Protein AF-A0A2V8G7P7-F1 (afdb_monomer_lite)

Radius of gyration: 32.19 Å; chains: 1; bounding box: 48×72×100 Å

pLDDT: mean 85.23, std 18.06, range [41.88, 98.06]

Structure (mmCIF, N/CA/C/O backbone):
data_AF-A0A2V8G7P7-F1
#
_entry.id   AF-A0A2V8G7P7-F1
#
loop_
_atom_site.group_PDB
_atom_site.id
_atom_site.type_symbol
_atom_site.label_atom_id
_atom_site.label_alt_id
_atom_site.label_comp_id
_atom_site.label_asym_id
_atom_site.label_entity_id
_atom_site.label_seq_id
_atom_site.pdbx_PDB_ins_code
_atom_site.Cartn_x
_atom_site.Cartn_y
_atom_site.Cartn_z
_atom_site.occupancy
_atom_site.B_iso_or_equiv
_atom_site.auth_seq_id
_atom_site.auth_comp_id
_atom_site.auth_asym_id
_atom_site.auth_atom_id
_atom_site.pdbx_PDB_model_num
ATOM 1 N N . MET A 1 1 ? -4.030 21.757 15.151 1.00 56.75 1 MET A N 1
ATOM 2 C CA . MET A 1 1 ? -2.899 20.836 14.908 1.00 56.75 1 MET A CA 1
ATOM 3 C C . MET A 1 1 ? -3.508 19.525 14.453 1.00 56.75 1 MET A C 1
ATOM 5 O O . MET A 1 1 ? -4.288 18.982 15.219 1.00 56.75 1 MET A O 1
ATOM 9 N N . SER A 1 2 ? -3.240 19.082 13.224 1.00 79.75 2 SER A N 1
ATOM 10 C CA . SER A 1 2 ? -3.748 17.793 12.726 1.00 79.75 2 SER A CA 1
ATOM 11 C C . SER A 1 2 ? -3.041 16.656 13.462 1.00 79.75 2 SER A C 1
ATOM 13 O O . SER A 1 2 ? -1.808 16.665 13.574 1.00 79.75 2 SER A O 1
ATOM 15 N N . GLN A 1 3 ? -3.812 15.722 14.017 1.00 93.50 3 GLN A N 1
ATOM 16 C CA . GLN A 1 3 ? -3.259 14.497 14.582 1.00 93.50 3 GLN A CA 1
ATOM 17 C C . GLN A 1 3 ? -2.937 13.499 13.467 1.00 93.50 3 GLN A C 1
ATOM 19 O O . GLN A 1 3 ? -3.580 13.460 12.418 1.00 93.50 3 GLN A O 1
ATOM 24 N N . ARG A 1 4 ? -1.911 12.681 13.697 1.00 94.44 4 ARG A N 1
ATOM 25 C CA . ARG A 1 4 ? -1.381 11.733 12.716 1.00 94.44 4 ARG A CA 1
ATOM 26 C C . ARG A 1 4 ? -0.914 10.462 13.400 1.00 94.44 4 ARG A C 1
ATOM 28 O O . ARG A 1 4 ? -0.445 10.513 14.534 1.00 94.44 4 ARG A O 1
ATOM 35 N N . VAL A 1 5 ? -1.016 9.353 12.680 1.00 94.88 5 VAL A N 1
ATOM 36 C CA . VAL A 1 5 ? -0.647 8.018 13.149 1.00 94.88 5 VAL A CA 1
ATOM 37 C C . VAL A 1 5 ? 0.171 7.283 12.090 1.00 94.88 5 VAL A C 1
ATOM 39 O O . VAL A 1 5 ? -0.108 7.375 10.893 1.00 94.88 5 VAL A O 1
ATOM 42 N N . SER A 1 6 ? 1.202 6.560 12.518 1.00 94.25 6 SER A N 1
ATOM 43 C CA . SER A 1 6 ? 1.979 5.642 11.678 1.00 94.25 6 SER A CA 1
ATOM 44 C C . SER A 1 6 ? 1.163 4.451 11.217 1.00 94.25 6 SER A C 1
ATOM 46 O O . SER A 1 6 ? 0.395 3.892 11.994 1.00 94.25 6 SER A O 1
ATOM 48 N N . LEU A 1 7 ? 1.485 3.919 10.036 1.00 92.44 7 LEU A N 1
ATOM 49 C CA . LEU A 1 7 ? 1.021 2.578 9.653 1.00 92.44 7 LEU A CA 1
ATOM 50 C C . LEU A 1 7 ? 1.483 1.504 10.656 1.00 92.44 7 LEU A C 1
ATOM 52 O O . LEU A 1 7 ? 0.742 0.577 10.970 1.00 92.44 7 LEU A O 1
ATOM 56 N N . ASN A 1 8 ? 2.666 1.686 11.251 1.00 90.56 8 ASN A N 1
ATOM 57 C CA . ASN A 1 8 ? 3.155 0.812 12.315 1.00 90.56 8 ASN A CA 1
ATOM 58 C C . ASN A 1 8 ? 2.320 0.919 13.605 1.00 90.56 8 ASN A C 1
ATOM 60 O O . ASN A 1 8 ? 2.007 -0.088 14.223 1.00 90.56 8 ASN A O 1
ATOM 64 N N . GLU A 1 9 ? 1.932 2.126 14.013 1.00 92.06 9 GLU A N 1
ATOM 65 C CA . GLU A 1 9 ? 1.116 2.368 15.209 1.00 92.06 9 GLU A CA 1
ATOM 66 C C . GLU A 1 9 ? -0.311 1.844 15.033 1.00 92.06 9 GLU A C 1
ATOM 68 O O . GLU A 1 9 ? -0.870 1.305 15.983 1.00 92.06 9 GLU A O 1
ATOM 73 N N . LEU A 1 10 ? -0.873 1.939 13.822 1.00 93.12 10 LEU A N 1
ATOM 74 C CA . LEU A 1 10 ? -2.125 1.270 13.457 1.00 93.12 10 LEU A CA 1
ATOM 75 C C . LEU A 1 10 ? -2.014 -0.240 13.691 1.00 93.12 10 LEU A C 1
ATOM 77 O O . LEU A 1 10 ? -2.817 -0.812 14.429 1.00 93.12 10 LEU A O 1
ATOM 81 N N . ALA A 1 11 ? -0.964 -0.867 13.152 1.00 90.38 11 ALA A N 1
ATOM 82 C CA . ALA A 1 11 ? -0.724 -2.294 13.328 1.00 90.38 11 ALA A CA 1
ATOM 83 C C . ALA A 1 11 ? -0.519 -2.683 14.808 1.00 90.38 11 ALA A C 1
ATOM 85 O O . ALA A 1 11 ? -1.079 -3.685 15.262 1.00 90.38 11 ALA A O 1
ATOM 86 N N . HIS A 1 12 ? 0.222 -1.886 15.582 1.00 90.69 12 HIS A N 1
ATOM 87 C CA . HIS A 1 12 ? 0.421 -2.114 17.020 1.00 90.69 12 HIS A CA 1
ATOM 88 C C . HIS A 1 12 ? -0.878 -1.972 17.824 1.00 90.69 12 HIS A C 1
ATOM 90 O O . HIS A 1 12 ? -1.078 -2.711 18.782 1.00 90.69 12 HIS A O 1
ATOM 96 N N . ALA A 1 13 ? -1.787 -1.087 17.409 1.00 91.69 13 ALA A N 1
ATOM 97 C CA . ALA A 1 13 ? -3.116 -0.940 18.002 1.00 91.69 13 ALA A CA 1
ATOM 98 C C . ALA A 1 13 ? -4.114 -2.029 17.555 1.00 91.69 13 ALA A C 1
ATOM 100 O O . ALA A 1 13 ? -5.300 -1.939 17.851 1.00 91.69 13 ALA A O 1
ATOM 101 N N . GLY A 1 14 ? -3.667 -3.044 16.806 1.00 90.12 14 GLY A N 1
ATOM 102 C CA . GLY A 1 14 ? -4.534 -4.113 16.303 1.00 90.12 14 GLY A CA 1
ATOM 103 C C . GLY A 1 14 ? -5.357 -3.734 15.068 1.00 90.12 14 GLY A C 1
ATOM 104 O O . GLY A 1 14 ? -6.050 -4.589 14.522 1.00 90.12 14 GLY A O 1
ATOM 105 N N . VAL A 1 15 ? -5.242 -2.501 14.565 1.00 92.81 15 VAL A N 1
ATOM 106 C CA . VAL A 1 15 ? -5.911 -2.064 13.334 1.00 92.81 15 VAL A CA 1
ATOM 107 C C . VAL A 1 15 ? -5.144 -2.633 12.141 1.00 92.81 15 VAL A C 1
ATOM 109 O O . VAL A 1 15 ? -3.989 -2.285 11.894 1.00 92.81 15 VAL A O 1
ATOM 112 N N . ARG A 1 16 ? -5.759 -3.577 11.427 1.00 91.50 16 ARG A N 1
ATOM 113 C CA . ARG A 1 16 ? -5.173 -4.234 10.250 1.00 91.50 16 ARG A CA 1
ATOM 114 C C . ARG A 1 16 ? -5.713 -3.595 8.981 1.00 91.50 16 ARG A C 1
ATOM 116 O O . ARG A 1 16 ? -6.921 -3.424 8.859 1.00 91.50 16 ARG A O 1
ATOM 123 N N . LEU A 1 17 ? -4.819 -3.307 8.037 1.00 94.00 17 LEU A N 1
ATOM 124 C CA . LEU A 1 17 ? -5.210 -2.830 6.717 1.00 94.00 17 LEU A CA 1
ATOM 125 C C . LEU A 1 17 ? -5.812 -3.971 5.900 1.00 94.00 17 LEU A C 1
ATOM 127 O O . LEU A 1 17 ? -5.242 -5.063 5.806 1.00 94.00 17 LEU A O 1
ATOM 131 N N . ARG A 1 18 ? -6.943 -3.701 5.258 1.00 95.12 18 ARG A N 1
ATOM 132 C CA . ARG A 1 18 ? -7.477 -4.561 4.204 1.00 95.12 18 ARG A CA 1
ATOM 133 C C . ARG A 1 18 ? -6.663 -4.365 2.920 1.00 95.12 18 ARG A C 1
ATOM 135 O O . ARG A 1 18 ? -6.179 -3.261 2.660 1.00 95.12 18 ARG A O 1
ATOM 142 N N . PRO A 1 19 ? -6.582 -5.380 2.042 1.00 96.56 19 PRO A N 1
ATOM 143 C CA . PRO A 1 19 ? -5.886 -5.268 0.757 1.00 96.56 19 PRO A CA 1
ATOM 144 C C . PRO A 1 19 ? -6.294 -4.051 -0.088 1.00 96.56 19 PRO A C 1
ATOM 146 O O . PRO A 1 19 ? -5.447 -3.418 -0.714 1.00 96.56 19 PRO A O 1
ATOM 149 N N . ALA A 1 20 ? -7.584 -3.700 -0.080 1.00 96.94 20 ALA A N 1
ATOM 150 C CA . ALA A 1 20 ? -8.095 -2.553 -0.826 1.00 96.94 20 ALA A CA 1
ATOM 151 C C . ALA A 1 20 ? -7.637 -1.202 -0.254 1.00 96.94 20 ALA A C 1
ATOM 153 O O . ALA A 1 20 ? -7.405 -0.251 -1.001 1.00 96.94 20 ALA A O 1
ATOM 154 N N . GLU A 1 21 ? -7.469 -1.126 1.064 1.00 97.31 21 GLU A N 1
ATOM 155 C CA . GLU A 1 21 ? -6.983 0.062 1.768 1.00 97.31 21 GLU A CA 1
ATOM 156 C C . GLU A 1 21 ? -5.487 0.246 1.495 1.00 97.31 21 GLU A C 1
ATOM 158 O O . GLU A 1 21 ? -5.056 1.330 1.108 1.00 97.31 21 GLU A O 1
ATOM 163 N N . ALA A 1 22 ? -4.706 -0.838 1.590 1.00 97.12 22 ALA A N 1
ATOM 164 C CA . ALA A 1 22 ? -3.288 -0.847 1.236 1.00 97.12 22 ALA A CA 1
ATOM 165 C C . ALA A 1 22 ? -3.060 -0.411 -0.224 1.00 97.12 22 ALA A C 1
ATOM 167 O O . ALA A 1 22 ? -2.234 0.463 -0.493 1.00 97.12 22 ALA A O 1
ATOM 168 N N . ALA A 1 23 ? -3.842 -0.951 -1.165 1.00 97.94 23 ALA A N 1
ATOM 169 C CA . ALA A 1 23 ? -3.779 -0.571 -2.576 1.00 97.94 23 ALA A CA 1
ATOM 170 C C . ALA A 1 23 ? -4.093 0.919 -2.804 1.00 97.94 23 ALA A C 1
ATOM 172 O O . ALA A 1 23 ? -3.416 1.574 -3.601 1.00 97.94 23 ALA A O 1
ATOM 173 N N . ALA A 1 24 ? -5.077 1.477 -2.091 1.00 98.06 24 ALA A N 1
ATOM 174 C CA . ALA A 1 24 ? -5.419 2.894 -2.191 1.00 98.06 24 ALA A CA 1
ATOM 175 C C . ALA A 1 24 ? -4.328 3.803 -1.605 1.00 98.06 24 ALA A C 1
ATOM 177 O O . ALA A 1 24 ? -3.947 4.786 -2.240 1.00 98.06 24 ALA A O 1
ATOM 178 N N . ILE A 1 25 ? -3.765 3.444 -0.445 1.00 97.75 25 ILE A N 1
ATOM 179 C CA . ILE A 1 25 ? -2.644 4.165 0.180 1.00 97.75 25 ILE A CA 1
ATOM 180 C C . ILE A 1 25 ? -1.449 4.225 -0.780 1.00 97.75 25 ILE A C 1
ATOM 182 O O . ILE A 1 25 ? -0.907 5.302 -1.025 1.00 97.75 25 ILE A O 1
ATOM 186 N N . VAL A 1 26 ? -1.059 3.094 -1.375 1.00 97.62 26 VAL A N 1
ATOM 187 C CA . VAL A 1 26 ? 0.066 3.048 -2.324 1.00 97.62 26 VAL A CA 1
ATOM 188 C C . VAL A 1 26 ? -0.237 3.831 -3.598 1.00 97.62 26 VAL A C 1
ATOM 190 O O . VAL A 1 26 ? 0.636 4.544 -4.090 1.00 97.62 26 VAL A O 1
ATOM 193 N N . SER A 1 27 ? -1.466 3.756 -4.112 1.00 97.25 27 SER A N 1
ATOM 194 C CA . SER A 1 27 ? -1.876 4.520 -5.298 1.00 97.25 27 SER A CA 1
ATOM 195 C C . SER A 1 27 ? -1.804 6.031 -5.055 1.00 97.25 27 SER A C 1
ATOM 197 O O . SER A 1 27 ? -1.322 6.771 -5.913 1.00 97.25 27 SER A O 1
ATOM 199 N N . GLU A 1 28 ? -2.187 6.497 -3.865 1.00 97.38 28 GLU A N 1
ATOM 200 C CA . GLU A 1 28 ? -2.016 7.898 -3.474 1.00 97.38 28 GLU A CA 1
ATOM 201 C C . GLU A 1 28 ? -0.538 8.277 -3.363 1.00 97.38 28 GLU A C 1
ATOM 203 O O . GLU A 1 28 ? -0.138 9.304 -3.902 1.00 97.38 28 GLU A O 1
ATOM 208 N N . ILE A 1 29 ? 0.306 7.441 -2.756 1.00 97.25 29 ILE A N 1
ATOM 209 C CA . ILE A 1 29 ? 1.757 7.681 -2.703 1.00 97.25 29 ILE A CA 1
ATOM 210 C C . ILE A 1 29 ? 2.370 7.755 -4.113 1.00 97.25 29 ILE A C 1
ATOM 212 O O . ILE A 1 29 ? 3.176 8.651 -4.387 1.00 97.25 29 ILE A O 1
ATOM 216 N N . CYS A 1 30 ? 1.961 6.878 -5.037 1.00 95.88 30 CYS A N 1
ATOM 217 C CA . CYS A 1 30 ? 2.354 6.972 -6.443 1.00 95.88 30 CYS A CA 1
ATOM 218 C C . CYS A 1 30 ? 1.969 8.330 -7.038 1.00 95.88 30 CYS A C 1
ATOM 220 O O . CYS A 1 30 ? 2.793 8.974 -7.690 1.00 95.88 30 CYS A O 1
ATOM 222 N N . ARG A 1 31 ? 0.720 8.762 -6.818 1.00 95.62 31 ARG A N 1
ATOM 223 C CA . ARG A 1 31 ? 0.190 10.030 -7.327 1.00 95.62 31 ARG A CA 1
ATOM 224 C C . ARG A 1 31 ? 0.985 11.214 -6.781 1.00 95.62 31 ARG A C 1
ATOM 226 O O . ARG A 1 31 ? 1.427 12.054 -7.556 1.00 95.62 31 ARG A O 1
ATOM 233 N N . GLN A 1 32 ? 1.251 11.233 -5.475 1.00 95.88 32 GLN A N 1
ATOM 234 C CA . GLN A 1 32 ? 2.086 12.242 -4.815 1.00 95.88 32 GLN A CA 1
ATOM 235 C C . GLN A 1 32 ? 3.470 12.361 -5.448 1.00 95.88 32 GLN A C 1
ATOM 237 O O . GLN A 1 32 ? 3.962 13.467 -5.675 1.00 95.88 32 GLN A O 1
ATOM 242 N N . ARG A 1 33 ? 4.098 11.222 -5.750 1.00 95.12 33 ARG A N 1
ATOM 243 C CA . ARG A 1 33 ? 5.392 11.184 -6.430 1.00 95.12 33 ARG A CA 1
ATOM 244 C C . ARG A 1 33 ? 5.286 11.701 -7.864 1.00 95.12 33 ARG A C 1
ATOM 246 O O . ARG A 1 33 ? 6.136 12.482 -8.279 1.00 95.12 33 ARG A O 1
ATOM 253 N N . SER A 1 34 ? 4.274 11.288 -8.626 1.00 93.12 34 SER A N 1
ATOM 254 C CA . SER A 1 34 ? 4.076 11.750 -10.011 1.00 93.12 34 SER A CA 1
ATOM 255 C C . SER A 1 34 ? 3.793 13.253 -10.101 1.00 93.12 34 SER A C 1
ATOM 257 O O . SER A 1 34 ? 4.230 13.898 -11.046 1.00 93.12 34 SER A O 1
ATOM 259 N N . GLU A 1 35 ? 3.139 13.825 -9.091 1.00 94.50 35 GLU A N 1
ATOM 260 C CA . GLU A 1 35 ? 2.899 15.270 -8.955 1.00 94.50 35 GLU A CA 1
ATOM 261 C C . GLU A 1 35 ? 4.112 16.050 -8.419 1.00 94.50 35 GLU A C 1
ATOM 263 O O . GLU A 1 35 ? 4.032 17.259 -8.218 1.00 94.50 35 GLU A O 1
ATOM 268 N N . GLY A 1 36 ? 5.230 15.377 -8.132 1.00 93.06 36 GLY A N 1
ATOM 269 C CA . GLY A 1 36 ? 6.440 16.007 -7.600 1.00 93.06 36 GLY A CA 1
ATOM 270 C C . GLY A 1 36 ? 6.359 16.413 -6.124 1.00 93.06 36 GLY A C 1
ATOM 271 O O . GLY A 1 36 ? 7.290 17.036 -5.615 1.00 93.06 36 GLY A O 1
ATOM 272 N N . ARG A 1 37 ? 5.290 16.039 -5.405 1.00 94.31 37 ARG A N 1
ATOM 273 C CA . ARG A 1 37 ? 5.160 16.272 -3.953 1.00 94.31 37 ARG A CA 1
ATOM 274 C C . ARG A 1 37 ? 6.084 15.365 -3.141 1.00 94.31 37 ARG A C 1
ATOM 276 O O . ARG A 1 37 ? 6.527 15.751 -2.063 1.00 94.31 37 ARG A O 1
ATOM 283 N N . LEU A 1 38 ? 6.404 14.183 -3.671 1.00 94.44 38 LEU A N 1
ATOM 284 C CA . LEU A 1 38 ? 7.405 13.271 -3.117 1.00 94.44 38 LEU A CA 1
ATOM 285 C C . LEU A 1 38 ? 8.553 13.071 -4.104 1.00 94.44 38 LEU A C 1
ATOM 287 O O . LEU A 1 38 ? 8.338 12.859 -5.295 1.00 94.44 38 LEU A O 1
ATOM 291 N N . ARG A 1 39 ? 9.786 13.075 -3.588 1.00 91.75 39 ARG A N 1
ATOM 292 C CA . ARG A 1 39 ? 10.997 12.829 -4.391 1.00 91.75 39 ARG A CA 1
ATOM 293 C C . ARG A 1 39 ? 11.184 11.357 -4.773 1.00 91.75 39 ARG A C 1
ATOM 295 O O . ARG A 1 39 ? 11.868 11.061 -5.745 1.00 91.75 39 ARG A O 1
ATOM 302 N N . GLY A 1 40 ? 10.584 10.442 -4.016 1.00 94.19 40 GLY A N 1
ATOM 303 C CA . GLY A 1 40 ? 10.705 8.996 -4.184 1.00 94.19 40 GLY A CA 1
ATOM 304 C C . GLY A 1 40 ? 9.514 8.265 -3.576 1.00 94.19 40 GLY A C 1
ATOM 305 O O . GLY A 1 40 ? 8.552 8.897 -3.136 1.00 94.19 40 GLY A O 1
ATOM 306 N N . ILE A 1 41 ? 9.583 6.936 -3.548 1.00 95.94 41 ILE A N 1
ATOM 307 C CA . ILE A 1 41 ? 8.572 6.114 -2.883 1.00 95.94 41 ILE A CA 1
ATOM 308 C C . ILE A 1 41 ? 9.036 5.830 -1.441 1.00 95.94 41 ILE A C 1
ATOM 310 O O . ILE A 1 41 ? 10.106 5.243 -1.265 1.00 95.94 41 ILE A O 1
ATOM 314 N N . PRO A 1 42 ? 8.281 6.260 -0.413 1.00 95.56 42 PRO A N 1
ATOM 315 C CA . PRO A 1 42 ? 8.603 6.011 0.990 1.00 95.56 42 PRO A CA 1
ATOM 316 C C . PRO A 1 42 ? 8.496 4.529 1.368 1.00 95.56 42 PRO A C 1
ATOM 318 O O . PRO A 1 42 ? 7.793 3.759 0.719 1.00 95.56 42 PRO A O 1
ATOM 321 N N . SER A 1 43 ? 9.141 4.150 2.473 1.00 92.94 43 SER A N 1
ATOM 322 C CA . SER A 1 43 ? 8.849 2.897 3.179 1.00 92.94 43 SER A CA 1
ATOM 323 C C . SER A 1 43 ? 7.631 3.053 4.095 1.00 92.94 43 SER A C 1
ATOM 325 O O . SER A 1 43 ? 7.287 4.167 4.501 1.00 92.94 43 SER A O 1
ATOM 327 N N . ALA A 1 44 ? 7.003 1.942 4.488 1.00 92.75 44 ALA A N 1
ATOM 328 C CA . ALA A 1 44 ? 5.809 1.959 5.340 1.00 92.75 44 ALA A CA 1
ATOM 329 C C . ALA A 1 44 ? 6.022 2.695 6.682 1.00 92.75 44 ALA A C 1
ATOM 331 O O . ALA A 1 44 ? 5.100 3.317 7.209 1.00 92.75 44 ALA A O 1
ATOM 332 N N . HIS A 1 45 ? 7.248 2.685 7.220 1.00 91.38 45 HIS A N 1
ATOM 333 C CA . HIS A 1 45 ? 7.585 3.293 8.513 1.00 91.38 45 HIS A CA 1
ATOM 334 C C . HIS A 1 45 ? 7.419 4.812 8.565 1.00 91.38 45 HIS A C 1
ATOM 336 O O . HIS A 1 45 ? 7.146 5.351 9.639 1.00 91.38 45 HIS A O 1
ATOM 342 N N . VAL A 1 46 ? 7.582 5.497 7.432 1.00 94.25 46 VAL A N 1
ATOM 343 C CA . VAL A 1 46 ? 7.462 6.961 7.341 1.00 94.25 46 VAL A CA 1
ATOM 344 C C . VAL A 1 46 ? 6.103 7.396 6.798 1.00 94.25 46 VAL A C 1
ATOM 346 O O . VAL A 1 46 ? 5.816 8.587 6.758 1.00 94.25 46 VAL A O 1
ATOM 349 N N . VAL A 1 47 ? 5.234 6.461 6.405 1.00 96.38 47 VAL A N 1
ATOM 350 C CA . VAL A 1 47 ? 3.869 6.794 5.990 1.00 96.38 47 VAL A CA 1
ATOM 351 C C . VAL A 1 47 ? 3.000 7.035 7.227 1.00 96.38 47 VAL A C 1
ATOM 353 O O . VAL A 1 47 ? 3.076 6.316 8.235 1.00 96.38 47 VAL A O 1
ATOM 356 N N . ARG A 1 48 ? 2.187 8.088 7.158 1.00 96.81 48 ARG A N 1
ATOM 357 C CA . ARG A 1 48 ? 1.237 8.499 8.190 1.00 96.81 48 ARG A CA 1
ATOM 358 C C . ARG A 1 48 ? -0.149 8.697 7.593 1.00 96.81 48 ARG A C 1
ATOM 360 O O . ARG A 1 48 ? -0.284 9.148 6.456 1.00 96.81 48 ARG A O 1
ATOM 367 N N . ILE A 1 49 ? -1.158 8.419 8.408 1.00 97.00 49 ILE A N 1
ATOM 368 C CA . ILE A 1 49 ? -2.552 8.783 8.159 1.00 97.00 49 ILE A CA 1
ATOM 369 C C . ILE A 1 49 ? -2.929 9.912 9.115 1.00 97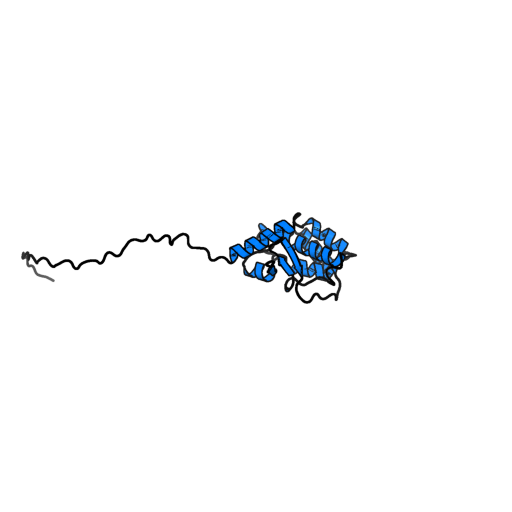.00 49 ILE A C 1
ATOM 371 O O . ILE A 1 49 ? -2.577 9.861 10.295 1.00 97.00 49 ILE A O 1
ATOM 375 N N . THR A 1 50 ? -3.614 10.937 8.616 1.00 96.69 50 THR A N 1
ATOM 376 C CA . THR A 1 50 ? -4.089 12.065 9.427 1.00 96.69 50 THR A CA 1
ATOM 377 C C . THR A 1 50 ? -5.563 11.920 9.789 1.00 96.69 50 THR A C 1
ATOM 379 O O . THR A 1 50 ? -6.338 11.337 9.032 1.00 96.69 50 THR A O 1
ATOM 382 N N . ASP A 1 51 ? -5.969 12.559 10.881 1.00 96.00 51 ASP A N 1
ATOM 383 C CA . ASP A 1 51 ? -7.372 12.746 11.283 1.00 96.00 51 ASP A CA 1
ATOM 384 C C . ASP A 1 51 ? -8.259 13.358 10.181 1.00 96.00 51 ASP A C 1
ATOM 386 O O . ASP A 1 51 ? -9.431 13.023 10.047 1.00 96.00 51 ASP A O 1
ATOM 390 N N . GLU A 1 52 ? -7.691 14.215 9.334 1.00 95.88 52 GLU A N 1
ATOM 391 C CA . GLU A 1 52 ? -8.395 14.830 8.202 1.00 95.88 52 GLU A CA 1
ATOM 392 C C . GLU A 1 52 ? -8.618 13.880 7.002 1.00 95.88 52 GLU A C 1
ATOM 394 O O . GLU A 1 52 ? -9.298 14.248 6.036 1.00 95.88 52 GLU A O 1
ATOM 399 N N . GLY A 1 53 ? -8.084 12.654 7.053 1.00 95.62 53 GLY A N 1
ATOM 400 C CA . GLY A 1 53 ? -8.188 11.664 5.979 1.00 95.62 53 GLY A CA 1
ATOM 401 C C . GLY A 1 53 ? -7.103 11.782 4.909 1.00 95.62 53 GLY A C 1
ATOM 402 O O . GLY A 1 53 ? -7.328 11.418 3.758 1.00 95.62 53 GLY A O 1
ATOM 403 N N . ARG A 1 54 ? -5.928 12.329 5.236 1.00 96.50 54 ARG A N 1
ATOM 404 C CA . ARG A 1 54 ? -4.797 12.386 4.301 1.00 96.50 54 ARG A CA 1
ATOM 405 C C . ARG A 1 54 ? -3.795 11.279 4.580 1.00 96.50 54 ARG A C 1
ATOM 407 O O . ARG A 1 54 ? -3.562 10.912 5.727 1.00 96.50 54 ARG A O 1
ATOM 414 N N . VAL A 1 55 ? -3.139 10.832 3.514 1.00 97.00 55 VAL A N 1
ATOM 415 C CA . VAL A 1 55 ? -1.925 10.016 3.572 1.00 97.00 55 VAL A CA 1
ATOM 416 C C . VAL A 1 55 ? -0.738 10.930 3.301 1.00 97.00 55 VAL A C 1
ATOM 418 O O . VAL A 1 55 ? -0.717 11.634 2.291 1.00 97.00 55 VAL A O 1
ATOM 421 N N . ILE A 1 56 ? 0.242 10.938 4.196 1.00 96.19 56 ILE A N 1
ATOM 422 C CA . ILE A 1 56 ? 1.447 11.767 4.080 1.00 96.19 56 ILE A CA 1
ATOM 423 C C . ILE A 1 56 ? 2.693 10.929 4.368 1.00 96.19 56 ILE A C 1
ATOM 425 O O . ILE A 1 56 ? 2.620 9.915 5.062 1.00 96.19 56 ILE A O 1
ATOM 429 N N . ALA A 1 57 ? 3.840 11.350 3.841 1.00 95.00 57 ALA A N 1
ATOM 430 C CA . ALA A 1 57 ? 5.134 10.763 4.168 1.00 95.00 57 ALA A CA 1
ATOM 431 C C . ALA A 1 57 ? 5.932 11.733 5.045 1.00 95.00 57 ALA A C 1
ATOM 433 O O . ALA A 1 57 ? 6.146 12.886 4.672 1.00 95.00 57 ALA A O 1
ATOM 434 N N . GLU A 1 58 ? 6.378 11.262 6.203 1.00 91.62 58 GLU A N 1
ATOM 435 C CA . GLU A 1 58 ? 7.112 12.044 7.189 1.00 91.62 58 GLU A CA 1
ATOM 436 C C . GLU A 1 58 ? 8.377 11.320 7.623 1.00 91.62 58 GLU A C 1
ATOM 438 O O . GLU A 1 58 ? 8.345 10.339 8.367 1.00 91.62 58 GLU A O 1
ATOM 443 N N . GLY A 1 59 ? 9.505 11.828 7.147 1.00 86.44 59 GLY A N 1
ATOM 444 C CA . GLY A 1 59 ? 10.814 11.237 7.365 1.00 86.44 59 GLY A CA 1
ATOM 445 C C . GLY A 1 59 ? 11.639 11.250 6.082 1.00 86.44 59 GLY A C 1
ATOM 446 O O . GLY A 1 59 ? 11.215 11.816 5.070 1.00 86.44 59 GLY A O 1
ATOM 447 N N . PRO A 1 60 ? 12.836 10.648 6.108 1.00 86.81 60 PRO A N 1
ATOM 448 C CA . PRO A 1 60 ? 13.667 10.547 4.922 1.00 86.81 60 PRO A CA 1
ATOM 449 C C . PRO A 1 60 ? 12.983 9.659 3.876 1.00 86.81 60 PRO A C 1
ATOM 451 O O . PRO A 1 60 ? 12.647 8.505 4.138 1.00 86.81 60 PRO A O 1
ATOM 454 N N . VAL A 1 61 ? 12.796 10.202 2.673 1.00 90.69 61 VAL A N 1
ATOM 455 C CA . VAL A 1 61 ? 12.304 9.458 1.511 1.00 90.69 61 VAL A CA 1
ATOM 456 C C . VAL A 1 61 ? 13.456 9.299 0.533 1.00 90.69 61 VAL A C 1
ATOM 458 O O . VAL A 1 61 ? 13.879 10.266 -0.103 1.00 90.69 61 VAL A O 1
ATOM 461 N N . ASN A 1 62 ? 13.962 8.073 0.417 1.00 83.50 62 ASN A N 1
ATOM 462 C CA . ASN A 1 62 ? 15.023 7.756 -0.530 1.00 83.50 62 ASN A CA 1
ATOM 463 C C . ASN A 1 62 ? 14.464 7.789 -1.955 1.00 83.50 62 ASN A C 1
ATOM 465 O O . ASN A 1 62 ? 13.507 7.084 -2.278 1.00 83.50 62 ASN A O 1
ATOM 469 N N . ALA A 1 63 ? 15.073 8.612 -2.806 1.00 85.69 63 ALA A N 1
ATOM 470 C CA . ALA A 1 63 ? 14.747 8.672 -4.229 1.00 85.69 63 ALA A CA 1
ATOM 471 C C . ALA A 1 63 ? 15.472 7.585 -5.045 1.00 85.69 63 ALA A C 1
ATOM 473 O O . ALA A 1 63 ? 15.164 7.397 -6.219 1.00 85.69 63 ALA A O 1
ATOM 474 N N . ASP A 1 64 ? 16.402 6.859 -4.419 1.00 86.06 64 ASP A N 1
ATOM 475 C CA . ASP A 1 64 ? 17.236 5.871 -5.092 1.00 86.06 64 ASP A CA 1
ATOM 476 C C . ASP A 1 64 ? 16.498 4.556 -5.371 1.00 86.06 64 ASP A C 1
ATOM 478 O O . ASP A 1 64 ? 15.798 3.988 -4.514 1.00 86.06 64 ASP A O 1
ATOM 482 N N . GLY A 1 65 ? 16.757 4.036 -6.571 1.00 86.69 65 GLY A N 1
ATOM 483 C CA . GLY A 1 65 ? 16.304 2.737 -7.053 1.00 86.69 65 GLY A CA 1
ATOM 484 C C . GLY A 1 65 ? 15.066 2.787 -7.961 1.00 86.69 65 GLY A C 1
ATOM 485 O O . GLY A 1 65 ? 14.473 3.846 -8.182 1.00 86.69 65 GLY A O 1
ATOM 486 N N . PRO A 1 66 ? 14.655 1.633 -8.517 1.00 93.56 66 PRO A N 1
ATOM 487 C CA . PRO A 1 66 ? 13.515 1.560 -9.426 1.00 93.56 66 PRO A CA 1
ATOM 488 C C . PRO A 1 66 ? 12.196 1.868 -8.702 1.00 93.56 66 PRO A C 1
ATOM 490 O O . PRO A 1 66 ? 11.783 1.138 -7.800 1.00 93.56 66 PRO A O 1
ATOM 493 N N . ALA A 1 67 ? 11.497 2.926 -9.125 1.00 94.62 67 ALA A N 1
ATOM 494 C CA . ALA A 1 67 ? 10.264 3.383 -8.473 1.00 94.62 67 ALA A CA 1
ATOM 495 C C . ALA A 1 67 ? 9.161 2.308 -8.422 1.00 94.62 67 ALA A C 1
ATOM 497 O O . ALA A 1 67 ? 8.447 2.216 -7.428 1.00 94.62 67 ALA A O 1
ATOM 498 N N . VAL A 1 68 ? 9.046 1.477 -9.465 1.00 97.19 68 VAL A N 1
ATOM 499 C CA . VAL A 1 68 ? 8.083 0.361 -9.520 1.00 97.19 68 VAL A CA 1
ATOM 500 C C . VAL A 1 68 ? 8.368 -0.664 -8.421 1.00 97.19 68 VAL A C 1
ATOM 502 O O . VAL A 1 68 ? 7.467 -0.994 -7.658 1.00 97.19 68 VAL A O 1
ATOM 505 N N . ALA A 1 69 ? 9.618 -1.120 -8.296 1.00 96.69 69 ALA A N 1
ATOM 506 C CA . ALA A 1 69 ? 10.000 -2.096 -7.276 1.00 96.69 69 ALA A CA 1
ATOM 507 C C . ALA A 1 69 ? 9.795 -1.536 -5.861 1.00 96.69 69 ALA A C 1
ATOM 509 O O . ALA A 1 69 ? 9.266 -2.218 -4.991 1.00 96.69 69 ALA A O 1
ATOM 510 N N . ARG A 1 70 ? 10.128 -0.256 -5.638 1.00 96.56 70 ARG A N 1
ATOM 511 C CA . ARG A 1 70 ? 9.878 0.419 -4.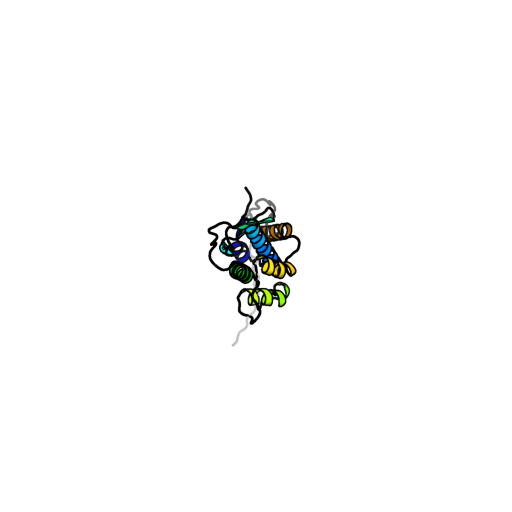354 1.00 96.56 70 ARG A CA 1
ATOM 512 C C . ARG A 1 70 ? 8.391 0.488 -4.002 1.00 96.56 70 ARG A C 1
ATOM 514 O O . ARG A 1 70 ? 8.035 0.233 -2.858 1.00 96.56 70 ARG A O 1
ATOM 521 N N . ALA A 1 71 ? 7.530 0.817 -4.965 1.00 97.25 71 ALA A N 1
ATOM 522 C CA . ALA A 1 71 ? 6.083 0.851 -4.753 1.00 97.25 71 ALA A CA 1
ATOM 523 C C . ALA A 1 71 ? 5.499 -0.546 -4.515 1.00 97.25 71 ALA A C 1
ATOM 525 O O . ALA A 1 71 ? 4.601 -0.697 -3.692 1.00 97.25 71 ALA A O 1
ATOM 526 N N . ALA A 1 72 ? 6.036 -1.566 -5.186 1.00 97.50 72 ALA A N 1
ATOM 527 C CA . ALA A 1 72 ? 5.653 -2.952 -4.963 1.00 97.50 72 ALA A CA 1
ATOM 528 C C . ALA A 1 72 ? 6.066 -3.458 -3.574 1.00 97.50 72 ALA A C 1
ATOM 530 O O . ALA A 1 72 ? 5.237 -4.069 -2.911 1.00 97.50 72 ALA A O 1
ATOM 531 N N . HIS A 1 73 ? 7.276 -3.141 -3.102 1.00 96.62 73 HIS A N 1
ATOM 532 C CA . HIS A 1 73 ? 7.695 -3.452 -1.731 1.00 96.62 73 HIS A CA 1
ATOM 533 C C . HIS A 1 73 ? 6.864 -2.708 -0.689 1.00 96.62 73 HIS A C 1
ATOM 535 O O . HIS A 1 73 ? 6.409 -3.323 0.265 1.00 96.62 73 HIS A O 1
ATOM 541 N N . LEU A 1 74 ? 6.590 -1.413 -0.898 1.00 96.31 74 LEU A N 1
ATOM 542 C CA . LEU A 1 74 ? 5.686 -0.681 -0.013 1.00 96.31 74 LEU A CA 1
ATOM 543 C C . LEU A 1 74 ? 4.319 -1.369 0.052 1.00 96.31 74 LEU A C 1
ATOM 545 O O . LEU A 1 74 ? 3.771 -1.519 1.133 1.00 96.31 74 LEU A O 1
ATOM 549 N N . LEU A 1 75 ? 3.763 -1.790 -1.086 1.00 97.38 75 LEU A N 1
ATOM 550 C CA . LEU A 1 75 ? 2.497 -2.514 -1.097 1.00 97.38 75 LEU A CA 1
ATOM 551 C C . LEU A 1 75 ? 2.606 -3.845 -0.352 1.00 97.38 75 LEU A C 1
ATOM 553 O O . LEU A 1 75 ? 1.758 -4.113 0.488 1.00 97.38 75 LEU A O 1
ATOM 557 N N . GLU A 1 76 ? 3.637 -4.642 -0.626 1.00 96.12 76 GLU A N 1
ATOM 558 C CA . GLU A 1 76 ? 3.902 -5.922 0.039 1.00 96.12 76 GLU A CA 1
ATOM 559 C C . GLU A 1 76 ? 3.988 -5.784 1.566 1.00 96.12 76 GLU A C 1
ATOM 561 O O . GLU A 1 76 ? 3.336 -6.555 2.267 1.00 96.12 76 GLU A O 1
ATOM 566 N N . ASP A 1 77 ? 4.672 -4.753 2.071 1.00 94.56 77 ASP A N 1
ATOM 567 C CA . ASP A 1 77 ? 4.786 -4.447 3.505 1.00 94.56 77 ASP A CA 1
ATOM 568 C C . ASP A 1 77 ? 3.430 -4.132 4.164 1.00 94.56 77 ASP A C 1
ATOM 570 O O . ASP A 1 77 ? 3.254 -4.326 5.368 1.00 94.56 77 ASP A O 1
ATOM 574 N N . LEU A 1 78 ? 2.466 -3.617 3.393 1.00 94.81 78 LEU A N 1
ATOM 575 C CA . LEU A 1 78 ? 1.119 -3.288 3.873 1.00 94.81 78 LEU A CA 1
ATOM 576 C C . LEU A 1 78 ? 0.125 -4.439 3.718 1.00 94.81 78 LEU A C 1
ATOM 578 O O . LEU A 1 78 ? -0.993 -4.355 4.233 1.00 94.81 78 LEU A O 1
ATOM 582 N N . MET A 1 79 ? 0.499 -5.499 3.001 1.00 93.12 79 MET A N 1
ATOM 583 C CA . MET A 1 79 ? -0.380 -6.636 2.781 1.00 93.12 79 MET A CA 1
ATOM 584 C C . MET A 1 79 ? -0.459 -7.519 4.030 1.00 93.12 79 MET A C 1
ATOM 586 O O . MET A 1 79 ? 0.557 -7.822 4.657 1.00 93.12 79 MET A O 1
ATOM 590 N N . PRO A 1 80 ? -1.650 -8.051 4.348 1.00 90.81 80 PRO A N 1
ATOM 591 C CA . PRO A 1 80 ? -1.769 -9.156 5.289 1.00 90.81 80 PRO A CA 1
ATOM 592 C C . PRO A 1 80 ? -0.927 -10.369 4.847 1.00 90.81 80 PRO A C 1
ATOM 594 O O . PRO A 1 80 ? -0.669 -10.546 3.645 1.00 90.81 80 PRO A O 1
ATOM 597 N N . PRO A 1 81 ? -0.523 -11.248 5.781 1.00 87.81 81 PRO A N 1
ATOM 598 C CA . PRO A 1 81 ? 0.214 -12.461 5.440 1.00 87.81 81 PRO A CA 1
ATOM 599 C C . PRO A 1 81 ? -0.619 -13.389 4.535 1.00 87.81 81 PRO A C 1
ATOM 601 O O . PRO A 1 81 ? -1.828 -13.216 4.362 1.00 87.81 81 PRO A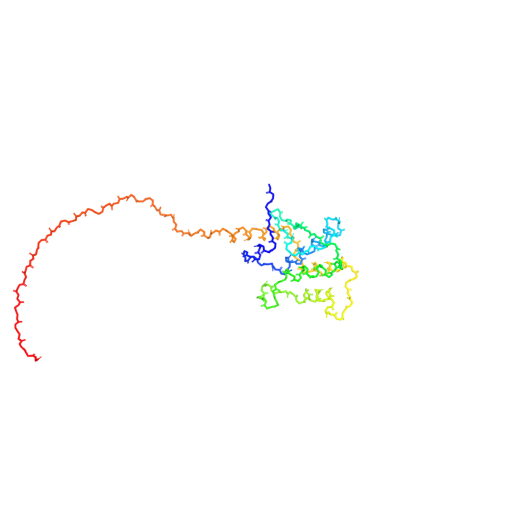 O 1
ATOM 604 N N . ILE A 1 82 ? 0.037 -14.344 3.869 1.00 85.56 82 ILE A N 1
ATOM 605 C CA . ILE A 1 82 ? -0.610 -15.208 2.858 1.00 85.56 82 ILE A CA 1
ATOM 606 C C . ILE A 1 82 ? -1.729 -16.063 3.470 1.00 85.56 82 ILE A C 1
ATOM 608 O O . ILE A 1 82 ? -2.759 -16.285 2.834 1.00 85.56 82 ILE A O 1
ATOM 612 N N . ASP A 1 83 ? -1.542 -16.494 4.709 1.00 87.12 83 ASP A N 1
ATOM 613 C CA . ASP A 1 83 ? -2.451 -17.315 5.505 1.00 87.12 83 ASP A CA 1
ATOM 614 C C . ASP A 1 83 ? -3.501 -16.498 6.280 1.00 87.12 83 ASP A C 1
ATOM 616 O O . ASP A 1 83 ? -4.206 -17.042 7.129 1.00 87.12 83 ASP A O 1
ATOM 620 N N . ALA A 1 84 ? -3.655 -15.204 5.969 1.00 89.25 84 ALA A N 1
ATOM 621 C CA . ALA A 1 84 ? -4.651 -14.355 6.607 1.00 89.25 84 ALA A CA 1
ATOM 622 C C . ALA A 1 84 ? -6.090 -14.921 6.480 1.00 89.25 84 ALA A C 1
ATOM 624 O O . ALA A 1 84 ? -6.424 -15.587 5.479 1.00 89.25 84 ALA A O 1
ATOM 625 N N . PRO A 1 85 ? -6.966 -14.617 7.464 1.00 90.31 85 PRO A N 1
ATOM 626 C CA . PRO A 1 85 ? -8.384 -14.959 7.414 1.00 90.31 85 PRO A CA 1
ATOM 627 C C . PRO A 1 85 ? -9.054 -14.479 6.119 1.00 90.31 85 PRO A C 1
ATOM 629 O O . PRO A 1 85 ? -8.590 -13.496 5.528 1.00 90.31 85 PRO A O 1
ATOM 632 N N . PRO A 1 86 ? -10.134 -15.137 5.658 1.00 87.44 86 PRO A N 1
ATOM 633 C CA . PRO A 1 86 ? -10.794 -14.811 4.392 1.00 87.44 86 PRO A CA 1
ATOM 634 C C . PRO A 1 86 ? -11.124 -13.323 4.210 1.00 87.44 86 PRO A C 1
ATOM 636 O O . PRO A 1 86 ? -11.010 -12.811 3.101 1.00 87.44 86 PRO A O 1
ATOM 639 N N . GLU A 1 87 ? -11.463 -12.617 5.289 1.00 87.25 87 GLU A N 1
ATOM 640 C CA . GLU A 1 87 ? -11.859 -11.204 5.284 1.00 87.25 87 GLU A CA 1
ATOM 641 C C . GLU A 1 87 ? -10.682 -10.251 5.020 1.00 87.25 87 GLU A C 1
ATOM 643 O O . GLU A 1 87 ? -10.874 -9.137 4.532 1.00 87.25 87 GLU A O 1
ATOM 648 N N . LEU A 1 88 ? -9.459 -10.683 5.342 1.00 90.12 88 LEU A N 1
ATOM 649 C CA . LEU A 1 88 ? -8.213 -9.933 5.145 1.00 90.12 88 LEU A CA 1
ATOM 650 C C . LEU A 1 88 ? -7.369 -10.502 4.000 1.00 90.12 88 LEU A C 1
ATOM 652 O O . LEU A 1 88 ? -6.320 -9.954 3.655 1.00 90.12 88 LEU A O 1
ATOM 656 N N . ARG A 1 89 ? -7.801 -11.612 3.399 1.00 92.50 89 ARG A N 1
ATOM 657 C CA . ARG A 1 89 ? -7.036 -12.295 2.366 1.00 92.50 89 ARG A CA 1
ATOM 658 C C . ARG A 1 89 ? -6.918 -11.430 1.117 1.00 92.50 89 ARG A C 1
ATOM 660 O O . ARG A 1 89 ? -7.897 -10.993 0.519 1.00 92.50 89 ARG A O 1
ATOM 667 N N . ALA A 1 90 ? -5.676 -11.251 0.686 1.00 93.81 90 ALA A N 1
ATOM 668 C CA . ALA A 1 90 ? -5.334 -10.604 -0.568 1.00 93.81 90 ALA A CA 1
ATOM 669 C C . ALA A 1 90 ? -5.995 -11.293 -1.776 1.00 93.81 90 ALA A C 1
ATOM 671 O O . ALA A 1 90 ? -5.832 -12.508 -1.928 1.00 93.81 90 ALA A O 1
ATOM 672 N N . PRO A 1 91 ? -6.627 -10.548 -2.700 1.00 94.44 91 PRO A N 1
ATOM 673 C CA . PRO A 1 91 ? -6.994 -11.092 -4.000 1.00 94.44 91 PRO A CA 1
ATOM 674 C C . PRO A 1 91 ? -5.758 -11.647 -4.722 1.00 94.44 91 PRO A C 1
ATOM 676 O O . PRO A 1 91 ? -4.718 -10.985 -4.781 1.00 94.44 91 PRO A O 1
ATOM 679 N N . GLY A 1 92 ? -5.871 -12.835 -5.327 1.00 94.69 92 GLY A N 1
ATOM 680 C CA . GLY A 1 92 ? -4.753 -13.460 -6.049 1.00 94.69 92 GLY A CA 1
ATOM 681 C C . GLY A 1 92 ? -4.198 -12.570 -7.167 1.00 94.69 92 GLY A C 1
ATOM 682 O O . GLY A 1 92 ? -2.988 -12.464 -7.336 1.00 94.69 92 GLY A O 1
ATOM 683 N N . GLY A 1 93 ? -5.073 -11.832 -7.858 1.00 96.19 93 GLY A N 1
ATOM 684 C CA . GLY A 1 93 ? -4.666 -10.851 -8.866 1.00 96.19 93 GLY A CA 1
ATOM 685 C C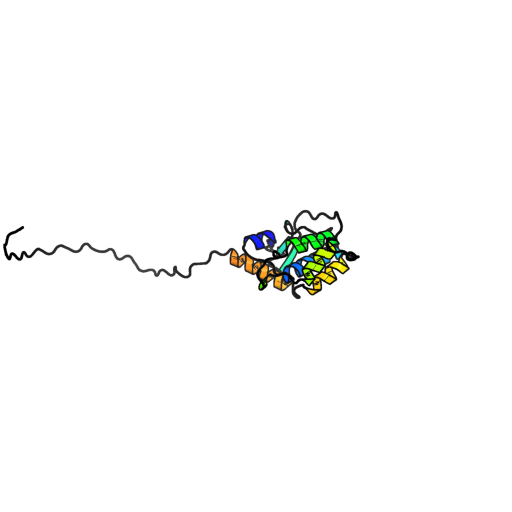 . GLY A 1 93 ? -3.744 -9.756 -8.318 1.00 96.19 93 GLY A C 1
ATOM 686 O O . GLY A 1 93 ? -2.764 -9.412 -8.972 1.00 96.19 93 GLY A O 1
ATOM 687 N N . LEU A 1 94 ? -3.991 -9.259 -7.100 1.00 97.12 94 LEU A N 1
ATOM 688 C CA . LEU A 1 94 ? -3.137 -8.249 -6.466 1.00 97.12 94 LEU A CA 1
ATOM 689 C C . LEU A 1 94 ? -1.756 -8.825 -6.119 1.00 97.12 94 LEU A C 1
ATOM 691 O O . LEU A 1 94 ? -0.739 -8.179 -6.361 1.00 97.12 94 LEU A O 1
ATOM 695 N N . ARG A 1 95 ? -1.703 -10.075 -5.637 1.00 96.19 95 ARG A N 1
ATOM 696 C CA . ARG A 1 95 ? -0.436 -10.794 -5.398 1.00 96.19 95 ARG A CA 1
ATOM 697 C C . ARG A 1 95 ? 0.370 -10.960 -6.687 1.00 96.19 95 ARG A C 1
ATOM 699 O O . ARG A 1 95 ? 1.575 -10.733 -6.678 1.00 96.19 95 ARG A O 1
ATOM 706 N N . LEU A 1 96 ? -0.287 -11.294 -7.800 1.00 97.12 96 LEU A N 1
ATOM 707 C CA . LEU A 1 96 ? 0.365 -11.401 -9.109 1.00 97.12 96 LEU A CA 1
ATOM 708 C C . LEU A 1 96 ? 0.893 -10.050 -9.608 1.00 97.12 96 LEU A C 1
ATOM 710 O O . LEU A 1 96 ? 1.973 -9.995 -10.190 1.00 97.12 96 LEU A O 1
ATOM 714 N N . VAL A 1 97 ? 0.167 -8.954 -9.360 1.00 98.00 97 VAL A N 1
ATOM 715 C CA . VAL A 1 97 ? 0.634 -7.597 -9.686 1.00 98.00 97 VAL A CA 1
ATOM 716 C C . VAL A 1 97 ? 1.932 -7.272 -8.942 1.00 98.00 97 VAL A C 1
ATOM 718 O O . VAL A 1 97 ? 2.874 -6.796 -9.575 1.00 98.00 97 VAL A O 1
ATOM 721 N N . ILE A 1 98 ? 2.002 -7.572 -7.641 1.00 97.38 98 ILE A N 1
ATOM 722 C CA . ILE A 1 98 ? 3.207 -7.377 -6.817 1.00 97.38 98 ILE A CA 1
ATOM 723 C C . ILE A 1 98 ? 4.348 -8.264 -7.327 1.00 97.38 98 ILE A C 1
ATOM 725 O O . ILE A 1 98 ? 5.414 -7.758 -7.662 1.00 97.38 98 ILE A O 1
ATOM 729 N N . ALA A 1 99 ? 4.108 -9.569 -7.478 1.00 97.19 99 ALA A N 1
ATOM 730 C CA . ALA A 1 99 ? 5.123 -10.523 -7.921 1.00 97.19 99 ALA A CA 1
ATOM 731 C C . ALA A 1 99 ? 5.704 -10.167 -9.303 1.00 97.19 99 ALA A C 1
ATOM 733 O O . ALA A 1 99 ? 6.913 -10.258 -9.512 1.00 97.19 99 ALA A O 1
ATOM 734 N N . ARG A 1 100 ? 4.868 -9.683 -10.235 1.00 97.88 100 ARG A N 1
ATOM 735 C CA . ARG A 1 100 ? 5.318 -9.153 -11.532 1.00 97.88 100 ARG A CA 1
ATOM 736 C C . ARG A 1 100 ? 6.205 -7.917 -11.373 1.00 97.88 100 ARG A C 1
ATOM 738 O O . ARG A 1 100 ? 7.218 -7.804 -12.052 1.00 97.88 100 ARG A O 1
ATOM 745 N N . ALA A 1 101 ? 5.819 -6.978 -10.512 1.00 97.50 101 ALA A N 1
ATOM 746 C CA . ALA A 1 101 ? 6.576 -5.746 -10.289 1.00 97.50 101 ALA A CA 1
ATOM 747 C C . ALA A 1 101 ? 7.935 -5.991 -9.611 1.00 97.50 101 ALA A C 1
ATOM 749 O O . ALA A 1 101 ? 8.877 -5.239 -9.855 1.00 97.50 101 ALA A O 1
ATOM 750 N N . LEU A 1 102 ? 8.035 -7.054 -8.811 1.00 96.81 102 LEU A N 1
ATOM 751 C CA . LEU A 1 102 ? 9.264 -7.497 -8.150 1.00 96.81 102 LEU A CA 1
ATOM 752 C C . LEU A 1 102 ? 10.126 -8.439 -9.010 1.00 96.81 102 LEU A C 1
ATOM 754 O O . LEU A 1 102 ? 11.185 -8.864 -8.563 1.00 96.81 102 LEU A O 1
ATOM 758 N N . GLY A 1 103 ? 9.697 -8.771 -10.234 1.00 96.31 103 GLY A N 1
ATOM 759 C CA . GLY A 1 103 ? 10.448 -9.657 -11.133 1.00 96.31 103 GLY A CA 1
ATOM 760 C C . GLY A 1 103 ? 10.462 -11.129 -10.707 1.00 96.31 103 GLY A C 1
ATOM 761 O O . GLY A 1 103 ? 11.319 -11.884 -11.150 1.00 96.31 103 GLY A O 1
ATOM 762 N N . VAL A 1 104 ? 9.524 -11.543 -9.849 1.00 96.50 104 VAL A N 1
ATOM 763 C CA . VAL A 1 104 ? 9.365 -12.944 -9.414 1.00 96.50 104 VAL A CA 1
ATOM 764 C C . VAL A 1 104 ? 8.684 -13.784 -10.496 1.00 96.50 104 VAL A C 1
ATOM 766 O O . VAL A 1 104 ? 8.912 -14.986 -10.597 1.00 96.50 104 VAL A O 1
ATOM 769 N N . LEU A 1 105 ? 7.822 -13.157 -11.298 1.00 95.81 105 LEU A N 1
ATOM 770 C CA . LEU A 1 105 ? 7.135 -13.809 -12.409 1.00 95.81 105 LEU A CA 1
ATOM 771 C C . LEU A 1 105 ? 7.926 -13.631 -13.703 1.00 95.81 105 LEU A C 1
ATOM 773 O O . LEU A 1 105 ? 8.406 -12.532 -13.978 1.00 95.81 105 LEU A O 1
ATOM 777 N N . ASP A 1 106 ? 7.954 -14.675 -14.532 1.00 95.12 106 ASP A N 1
ATOM 778 C CA . ASP A 1 106 ? 8.469 -14.623 -15.905 1.00 95.12 106 ASP A CA 1
ATOM 779 C C . ASP A 1 106 ? 7.467 -13.910 -16.833 1.00 95.12 106 ASP A C 1
ATOM 781 O O . ASP A 1 106 ? 6.802 -14.493 -17.688 1.00 95.12 106 ASP A O 1
ATOM 785 N N . LEU A 1 107 ? 7.261 -12.623 -16.558 1.00 94.50 107 LEU A N 1
ATOM 786 C CA . LEU A 1 107 ? 6.395 -11.716 -17.298 1.00 94.50 107 LEU A CA 1
ATOM 787 C C . LEU A 1 107 ? 7.145 -10.403 -17.540 1.00 94.50 107 LEU A C 1
ATOM 789 O O . LEU A 1 107 ? 7.920 -9.978 -16.681 1.00 94.50 107 LEU A O 1
ATOM 793 N N . PRO A 1 108 ? 6.864 -9.686 -18.644 1.00 95.19 108 PRO A N 1
ATOM 794 C CA . PRO A 1 108 ? 7.460 -8.376 -18.872 1.00 95.19 108 PRO A CA 1
ATOM 795 C C . PRO A 1 108 ? 7.198 -7.433 -17.685 1.00 95.19 108 PRO A C 1
ATOM 797 O O . PRO A 1 108 ? 6.041 -7.333 -17.252 1.00 95.19 108 PRO A O 1
ATOM 800 N N . PRO A 1 109 ? 8.208 -6.713 -17.165 1.00 94.06 109 PRO A N 1
ATOM 801 C CA . PRO A 1 109 ? 8.018 -5.792 -16.048 1.00 94.06 109 PRO A CA 1
ATOM 802 C C . PRO A 1 109 ? 7.081 -4.638 -16.429 1.00 94.06 109 PRO A C 1
ATOM 804 O O . PRO A 1 109 ? 6.790 -4.397 -17.604 1.00 94.06 109 PRO A O 1
ATOM 807 N N . TYR A 1 110 ? 6.584 -3.911 -15.429 1.00 97.56 110 TYR A N 1
ATOM 808 C CA . TYR A 1 110 ? 5.809 -2.698 -15.689 1.00 97.56 110 TYR A CA 1
ATOM 809 C C . TYR A 1 110 ? 6.712 -1.621 -16.312 1.00 97.56 110 TYR A C 1
ATOM 811 O O . TYR A 1 110 ? 7.747 -1.300 -15.725 1.00 97.56 110 TYR A O 1
ATOM 819 N N . PRO A 1 111 ? 6.338 -1.037 -17.468 1.00 95.94 111 PRO A N 1
ATOM 820 C CA . PRO A 1 111 ? 7.180 -0.067 -18.174 1.00 95.94 111 PRO A CA 1
ATOM 821 C C . PRO A 1 111 ? 7.312 1.272 -17.436 1.00 95.94 111 PRO A C 1
ATOM 823 O O . PRO A 1 111 ? 8.231 2.041 -17.702 1.00 95.94 111 PRO A O 1
ATOM 826 N N . SER A 1 112 ? 6.390 1.577 -16.522 1.00 95.88 112 SER A N 1
ATOM 827 C CA . SER A 1 112 ? 6.391 2.822 -15.755 1.00 95.88 112 SER A CA 1
ATOM 828 C C . SER A 1 112 ? 5.699 2.659 -14.404 1.00 95.88 112 SER A C 1
ATOM 830 O O . SER A 1 112 ? 4.878 1.756 -14.213 1.00 95.88 112 SER A O 1
ATOM 832 N N . LEU A 1 113 ? 5.974 3.582 -13.477 1.00 95.69 113 LEU A N 1
ATOM 833 C CA . LEU A 1 113 ? 5.241 3.659 -12.211 1.00 95.69 113 LEU A CA 1
ATOM 834 C C . LEU A 1 113 ? 3.735 3.835 -12.453 1.00 95.69 113 LEU A C 1
ATOM 836 O O . LEU A 1 113 ? 2.939 3.155 -11.823 1.00 95.69 113 LEU A O 1
ATOM 840 N N . GLU A 1 114 ? 3.345 4.677 -13.408 1.00 95.50 114 GLU A N 1
ATOM 841 C CA . GLU A 1 114 ? 1.940 4.890 -13.770 1.00 95.50 114 GLU A CA 1
ATOM 842 C C . GLU A 1 114 ? 1.247 3.587 -14.192 1.00 95.50 114 GLU A C 1
ATOM 844 O O . GLU A 1 114 ? 0.161 3.282 -13.704 1.00 95.50 114 GLU A O 1
ATOM 849 N N . SER A 1 115 ? 1.905 2.766 -15.019 1.00 97.12 115 SER A N 1
ATOM 850 C CA . SER A 1 115 ? 1.353 1.475 -15.447 1.00 97.12 115 SER A CA 1
ATOM 851 C C . SER A 1 115 ? 1.177 0.487 -14.287 1.00 97.12 115 SER A C 1
ATOM 853 O O . SER A 1 115 ? 0.198 -0.260 -14.255 1.00 97.12 115 SER A O 1
ATOM 855 N N . PHE A 1 116 ? 2.091 0.511 -13.311 1.00 97.62 116 PHE A N 1
ATOM 856 C CA . PHE A 1 116 ? 1.973 -0.279 -12.089 1.00 97.62 116 PHE A CA 1
ATOM 857 C C . PHE A 1 116 ? 0.806 0.215 -11.228 1.00 97.62 116 PHE A C 1
ATOM 859 O O . PHE A 1 116 ? -0.056 -0.577 -10.849 1.00 97.62 116 PHE A O 1
ATOM 866 N N . CYS A 1 117 ? 0.719 1.521 -10.970 1.00 96.00 117 CYS A N 1
ATOM 867 C CA . CYS A 1 117 ? -0.327 2.065 -10.106 1.00 96.00 117 CYS A CA 1
ATOM 868 C C . CYS A 1 117 ? -1.715 1.923 -10.762 1.00 96.00 117 CYS A C 1
ATOM 870 O O . CYS A 1 117 ? -2.675 1.619 -10.065 1.00 96.00 117 CYS A O 1
ATOM 872 N N . ALA A 1 118 ? -1.830 1.980 -12.095 1.00 96.56 118 ALA A N 1
ATOM 873 C CA . ALA A 1 118 ? -3.066 1.641 -12.807 1.00 96.56 118 ALA A CA 1
ATOM 874 C C . ALA A 1 118 ? -3.502 0.174 -12.606 1.00 96.56 118 ALA A C 1
ATOM 876 O O . ALA A 1 118 ? -4.698 -0.115 -12.546 1.00 96.56 118 ALA A O 1
ATOM 877 N N . ALA A 1 119 ? -2.554 -0.763 -12.490 1.00 97.50 119 ALA A N 1
ATOM 878 C CA . ALA A 1 119 ? -2.856 -2.161 -12.185 1.00 97.50 119 ALA A CA 1
ATOM 879 C C . ALA A 1 119 ? -3.293 -2.351 -10.721 1.00 97.50 119 ALA A C 1
ATOM 881 O O . ALA A 1 119 ? -4.248 -3.086 -10.467 1.00 97.50 119 ALA A O 1
ATOM 882 N N . VAL A 1 120 ? -2.636 -1.664 -9.780 1.00 97.62 120 VAL A N 1
ATOM 883 C CA . VAL A 1 120 ? -2.976 -1.681 -8.344 1.00 97.62 120 VAL A CA 1
ATOM 884 C C . VAL A 1 120 ? -4.340 -1.036 -8.076 1.00 97.62 120 VAL A C 1
ATOM 886 O O . VAL A 1 120 ? -5.133 -1.586 -7.315 1.00 97.62 120 VAL A O 1
ATOM 889 N N . ASN A 1 121 ? -4.660 0.074 -8.747 1.00 96.75 121 ASN A N 1
ATOM 890 C CA . ASN A 1 121 ? -5.877 0.855 -8.504 1.00 96.75 121 ASN A CA 1
ATOM 891 C C . ASN A 1 121 ? -7.179 0.075 -8.776 1.00 96.75 121 ASN A C 1
ATOM 893 O O . ASN A 1 121 ? -8.231 0.422 -8.258 1.00 96.75 121 ASN A O 1
ATOM 897 N N . ARG A 1 122 ? -7.118 -1.030 -9.532 1.00 96.69 122 ARG A N 1
ATOM 898 C CA . ARG A 1 122 ? -8.255 -1.950 -9.745 1.00 96.69 122 ARG A CA 1
ATOM 899 C C . ARG A 1 122 ? -8.720 -2.645 -8.465 1.00 96.69 122 ARG A C 1
ATOM 901 O O . ARG A 1 122 ? -9.837 -3.147 -8.420 1.00 96.69 122 ARG A O 1
ATOM 908 N N . PHE A 1 123 ? -7.847 -2.714 -7.463 1.00 97.50 123 PHE A N 1
ATOM 909 C CA . PHE A 1 123 ? -8.113 -3.334 -6.169 1.00 97.50 123 PHE A CA 1
ATOM 910 C C . PHE A 1 123 ? -8.328 -2.297 -5.063 1.00 97.50 123 PHE A C 1
ATOM 912 O O . PHE A 1 123 ? -8.648 -2.684 -3.945 1.00 97.50 123 PHE A O 1
ATOM 919 N N . ALA A 1 124 ? -8.119 -1.010 -5.350 1.00 97.31 124 ALA A N 1
ATOM 920 C CA . ALA A 1 124 ? -8.174 0.058 -4.364 1.00 97.31 124 ALA A CA 1
ATOM 921 C C . ALA A 1 124 ? -9.612 0.363 -3.922 1.00 97.31 124 ALA A C 1
ATOM 923 O O . ALA A 1 124 ? -10.556 0.281 -4.709 1.00 97.31 124 ALA A O 1
ATOM 924 N N . THR A 1 125 ? -9.768 0.756 -2.656 1.00 96.25 125 THR A N 1
ATOM 925 C CA . THR A 1 125 ? -11.013 1.382 -2.184 1.00 96.25 125 THR A CA 1
ATOM 926 C C . THR A 1 125 ? -11.250 2.715 -2.918 1.00 96.25 125 THR A C 1
ATOM 928 O O . THR A 1 125 ? -10.285 3.447 -3.162 1.00 96.25 125 THR A O 1
ATOM 931 N N . PRO A 1 126 ? -12.500 3.050 -3.296 1.00 92.50 126 PRO A N 1
ATOM 932 C CA . PRO A 1 126 ? -12.792 4.224 -4.121 1.00 92.50 126 PRO A CA 1
ATOM 933 C C . PRO A 1 126 ? -12.665 5.566 -3.382 1.00 92.50 126 PRO A C 1
ATOM 935 O O . PRO A 1 126 ? -12.396 6.578 -4.025 1.00 92.50 126 PRO A O 1
ATOM 938 N N . ASP A 1 127 ? -12.845 5.594 -2.056 1.00 95.56 127 ASP A N 1
ATOM 939 C CA . ASP A 1 127 ? -12.763 6.814 -1.238 1.00 95.56 127 ASP A CA 1
ATOM 940 C C . ASP A 1 127 ? -11.659 6.674 -0.183 1.00 95.56 127 ASP A C 1
ATOM 942 O O . ASP A 1 127 ? -11.879 6.252 0.959 1.00 95.56 127 ASP A O 1
ATOM 946 N N . LEU A 1 128 ? -10.430 7.004 -0.592 1.00 96.38 128 LEU A N 1
ATOM 947 C CA . LEU A 1 128 ? -9.282 6.993 0.308 1.00 96.38 128 LEU A CA 1
ATOM 948 C C . LEU A 1 128 ? -9.439 7.994 1.467 1.00 96.38 128 LEU A C 1
ATOM 950 O O . LEU A 1 128 ? -9.140 7.595 2.590 1.00 96.38 128 LEU A O 1
ATOM 954 N N . PRO A 1 129 ? -9.902 9.247 1.268 1.00 97.12 129 PRO A N 1
ATOM 955 C CA . PRO A 1 129 ? -10.120 10.158 2.387 1.00 97.12 129 PRO A CA 1
ATOM 956 C C . PRO A 1 129 ? -11.070 9.628 3.460 1.00 97.12 129 PRO A C 1
ATOM 958 O O . PRO A 1 129 ? -10.759 9.750 4.644 1.00 97.12 129 PRO A O 1
ATOM 961 N N . ALA A 1 130 ? -12.203 9.030 3.083 1.00 97.06 130 ALA A N 1
ATOM 962 C CA . ALA A 1 130 ? -13.110 8.403 4.044 1.00 97.06 130 ALA A CA 1
ATOM 963 C C . ALA A 1 130 ? -12.439 7.218 4.753 1.00 97.06 130 ALA A C 1
ATOM 965 O O . ALA A 1 130 ? -12.380 7.194 5.981 1.00 97.06 130 ALA A O 1
ATOM 966 N N . THR A 1 131 ? -11.821 6.317 3.985 1.00 97.25 131 THR A N 1
ATOM 967 C CA . THR A 1 131 ? -11.094 5.149 4.512 1.00 97.25 131 THR A CA 1
ATOM 968 C C . THR A 1 131 ? -10.007 5.557 5.515 1.00 97.25 131 THR A C 1
ATOM 970 O O . THR A 1 131 ? -9.867 4.974 6.586 1.00 97.25 131 THR A O 1
ATOM 973 N N . ALA A 1 132 ? -9.232 6.594 5.201 1.00 97.19 132 ALA A N 1
ATOM 974 C CA . ALA A 1 132 ? -8.179 7.113 6.063 1.00 97.19 132 ALA A CA 1
ATOM 975 C C . ALA A 1 132 ? -8.734 7.641 7.398 1.00 97.19 132 ALA A C 1
ATOM 977 O O . ALA A 1 132 ? -8.140 7.394 8.449 1.00 97.19 132 ALA A O 1
ATOM 978 N N . ARG A 1 133 ? -9.890 8.320 7.381 1.00 97.50 133 ARG A N 1
ATOM 979 C CA . ARG A 1 133 ? -10.567 8.764 8.612 1.00 97.50 133 ARG A CA 1
ATOM 980 C C . ARG A 1 133 ? -11.075 7.589 9.436 1.00 97.50 133 ARG A C 1
ATOM 982 O O . ARG A 1 133 ? -10.931 7.615 10.652 1.00 97.50 133 ARG A O 1
ATOM 989 N N . GLU A 1 134 ? -11.626 6.564 8.793 1.00 96.88 134 GLU A N 1
ATOM 990 C CA . GLU A 1 134 ? -12.085 5.345 9.468 1.00 96.88 134 GLU A CA 1
ATOM 991 C C . GLU A 1 134 ? -10.927 4.607 10.149 1.00 96.88 134 GLU A C 1
ATOM 993 O O . GLU A 1 134 ? -11.031 4.251 11.322 1.00 96.88 134 GLU A O 1
ATOM 998 N N . LEU A 1 135 ? -9.789 4.461 9.465 1.00 96.62 135 LEU A N 1
ATOM 999 C CA . LEU A 1 135 ? -8.571 3.877 10.036 1.00 96.62 135 LEU A CA 1
ATOM 1000 C C . LEU A 1 135 ? -8.052 4.688 11.228 1.00 96.62 135 LEU A C 1
ATOM 1002 O O . LEU A 1 135 ? -7.698 4.119 12.263 1.00 96.62 135 LEU A O 1
ATOM 1006 N N . PHE A 1 136 ? -8.032 6.018 11.107 1.00 96.81 136 PHE A N 1
ATOM 1007 C CA . PHE A 1 136 ? -7.642 6.900 12.204 1.00 96.81 136 PHE A CA 1
ATOM 1008 C C . PHE A 1 136 ? -8.600 6.765 13.399 1.00 96.81 136 PHE A C 1
ATOM 1010 O O . PHE A 1 136 ? -8.154 6.613 14.536 1.00 96.81 136 PHE A O 1
ATOM 1017 N N . ALA A 1 137 ? -9.912 6.760 13.156 1.00 96.06 137 ALA A N 1
ATOM 1018 C CA . ALA A 1 137 ? -10.927 6.596 14.193 1.00 96.06 137 ALA A CA 1
ATOM 1019 C C . ALA A 1 137 ? -10.828 5.230 14.891 1.00 96.06 137 ALA A C 1
ATOM 1021 O O . ALA A 1 137 ? -10.908 5.166 16.119 1.00 96.06 137 ALA A O 1
ATOM 1022 N N . ALA A 1 138 ? -10.580 4.153 14.139 1.00 95.62 138 ALA A N 1
ATOM 1023 C CA . ALA A 1 138 ? -10.355 2.818 14.687 1.00 95.62 138 ALA A CA 1
ATOM 1024 C C . ALA A 1 138 ? -9.129 2.780 15.614 1.00 95.62 138 ALA A C 1
ATOM 1026 O O . ALA A 1 138 ? -9.180 2.176 16.684 1.00 95.62 138 ALA A O 1
ATOM 1027 N N . TRP A 1 139 ? -8.046 3.473 15.251 1.00 95.88 139 TRP A N 1
ATOM 1028 C CA . TRP A 1 139 ? -6.868 3.605 16.110 1.00 95.88 139 TRP A CA 1
ATOM 1029 C C . TRP A 1 139 ? -7.151 4.385 17.394 1.00 95.88 139 TRP A C 1
ATOM 1031 O O . TRP A 1 139 ? -6.709 3.971 18.467 1.00 95.88 139 TRP A O 1
ATOM 1041 N N . VAL A 1 140 ? -7.905 5.488 17.311 1.00 95.12 140 VAL A N 1
ATOM 1042 C CA . VAL A 1 140 ? -8.325 6.241 18.502 1.00 95.12 140 VAL A CA 1
ATOM 1043 C C . VAL A 1 140 ? -9.153 5.346 19.425 1.00 95.12 140 VAL A C 1
ATOM 1045 O O . VAL A 1 140 ? -8.867 5.286 20.619 1.00 95.12 140 VAL A O 1
ATOM 1048 N N . ALA A 1 141 ? -10.132 4.620 18.879 1.00 94.00 141 ALA A N 1
ATOM 1049 C CA . ALA A 1 141 ? -10.995 3.723 19.644 1.00 94.00 141 ALA A CA 1
ATOM 1050 C C . ALA A 1 141 ? -10.203 2.595 20.325 1.00 94.00 141 ALA A C 1
ATOM 1052 O O . ALA A 1 141 ? -10.410 2.334 21.505 1.00 94.00 141 ALA A O 1
ATOM 1053 N N . ALA A 1 142 ? -9.241 1.985 19.626 1.00 92.50 142 ALA A N 1
ATOM 1054 C CA . ALA A 1 142 ? -8.396 0.918 20.169 1.00 92.50 142 ALA A CA 1
ATOM 1055 C C . ALA A 1 142 ? -7.479 1.371 21.324 1.00 92.50 142 ALA A C 1
ATOM 1057 O O . ALA A 1 142 ? -6.991 0.545 22.092 1.00 92.50 142 ALA A O 1
ATOM 1058 N N . ARG A 1 143 ? -7.224 2.680 21.448 1.00 87.62 143 ARG A N 1
ATOM 1059 C CA . ARG A 1 143 ? -6.403 3.270 22.517 1.00 87.62 143 ARG A CA 1
ATOM 1060 C C . ARG A 1 143 ? -7.210 3.756 23.709 1.00 87.62 143 ARG A C 1
ATOM 1062 O O . ARG A 1 143 ? -6.614 4.080 24.737 1.00 87.62 143 ARG A O 1
ATOM 1069 N N . GLN A 1 144 ? -8.528 3.870 23.575 1.00 81.19 144 GLN A N 1
ATOM 1070 C CA . GLN A 1 144 ? -9.359 4.200 24.718 1.00 81.19 144 GLN A CA 1
ATOM 1071 C C . GLN A 1 144 ? -9.424 2.970 25.625 1.00 81.19 144 GLN A C 1
ATOM 1073 O O . GLN A 1 144 ? -9.713 1.873 25.141 1.00 81.19 144 GLN A O 1
ATOM 1078 N N . PRO A 1 145 ? -9.139 3.114 26.931 1.00 63.03 145 PRO A N 1
ATOM 1079 C CA . PRO A 1 145 ? -9.434 2.042 27.862 1.00 63.03 145 PRO A CA 1
ATOM 1080 C C . PRO A 1 145 ? -10.925 1.733 27.741 1.00 63.03 145 PRO A C 1
ATOM 1082 O O . PRO A 1 145 ? -11.744 2.654 27.693 1.00 63.03 145 PRO A O 1
ATOM 1085 N N . ILE A 1 146 ? -11.268 0.448 27.658 1.00 61.41 146 ILE A N 1
ATOM 1086 C CA . ILE A 1 146 ? -12.654 0.000 27.759 1.00 61.41 146 ILE A CA 1
ATOM 1087 C C . ILE A 1 146 ? -13.146 0.537 29.102 1.00 61.41 146 ILE A C 1
ATOM 1089 O O . ILE A 1 146 ? -12.734 0.045 30.150 1.00 61.41 146 ILE A O 1
ATOM 1093 N N . ALA A 1 147 ? -13.945 1.604 29.084 1.00 56.81 147 ALA A N 1
ATOM 1094 C CA . ALA A 1 147 ? -14.601 2.076 30.286 1.00 56.81 147 ALA A CA 1
ATOM 1095 C C . ALA A 1 147 ? -15.519 0.937 30.722 1.00 56.81 147 ALA A C 1
ATOM 1097 O O . ALA A 1 147 ? -16.488 0.633 30.024 1.00 56.81 147 ALA A O 1
ATOM 1098 N N . GLU A 1 148 ? -15.171 0.258 31.814 1.00 54.03 148 GLU A N 1
ATOM 1099 C CA . GLU A 1 148 ? -16.032 -0.762 32.395 1.00 54.03 148 GLU A CA 1
ATOM 1100 C C . GLU A 1 148 ? -17.419 -0.135 32.616 1.00 54.03 148 GLU A C 1
ATOM 1102 O O . GLU A 1 148 ? -17.531 0.871 33.329 1.00 54.03 148 GLU A O 1
ATOM 1107 N N . PRO A 1 149 ? -18.492 -0.667 32.004 1.00 54.53 149 PRO A N 1
ATOM 1108 C CA . PRO A 1 149 ? -19.839 -0.195 32.276 1.00 54.53 149 PRO A CA 1
ATOM 1109 C C . PRO A 1 149 ? -20.246 -0.714 33.660 1.00 54.53 149 PRO A C 1
ATOM 1111 O O . PRO A 1 149 ? -20.915 -1.736 33.779 1.00 54.53 149 PRO A O 1
ATOM 1114 N N . GLY A 1 150 ? -19.776 -0.057 34.726 1.00 54.47 150 GLY A N 1
ATOM 1115 C CA . GLY A 1 150 ? -19.915 -0.622 36.068 1.00 54.47 150 GLY A CA 1
ATOM 1116 C C . GLY A 1 150 ? -19.338 0.176 37.233 1.00 54.47 150 GLY A C 1
ATOM 1117 O O . GLY A 1 150 ? -18.945 -0.430 38.217 1.00 54.47 150 GLY A O 1
ATOM 1118 N N . ALA A 1 151 ? -19.298 1.508 37.181 1.00 51.03 151 ALA A N 1
ATOM 1119 C CA . ALA A 1 151 ? -19.039 2.312 38.381 1.00 51.03 151 ALA A CA 1
ATOM 1120 C C . ALA A 1 151 ? -19.943 3.551 38.450 1.00 51.03 151 ALA A C 1
ATOM 1122 O O . ALA A 1 151 ? -19.508 4.652 38.765 1.00 51.03 151 ALA A O 1
ATOM 1123 N N . SER A 1 152 ? -21.241 3.362 38.197 1.00 52.75 152 SER A N 1
ATOM 1124 C CA . SER A 1 152 ? -22.256 4.196 38.848 1.00 52.75 152 SER A CA 1
ATOM 1125 C C . SER A 1 152 ? -22.557 3.569 40.211 1.00 52.75 152 SER A C 1
ATOM 1127 O O . SER A 1 152 ? -23.599 2.957 40.438 1.00 52.75 152 SER A O 1
ATOM 1129 N N . GLY A 1 153 ? -21.567 3.643 41.102 1.00 46.38 153 GLY A N 1
ATOM 1130 C CA . GLY A 1 153 ? -21.785 3.445 42.525 1.00 46.38 153 GLY A CA 1
ATOM 1131 C C . GLY A 1 153 ? -22.533 4.666 43.032 1.00 46.38 153 GLY A C 1
ATOM 1132 O O . GLY A 1 153 ? -22.002 5.775 43.017 1.00 46.38 153 GLY A O 1
ATOM 1133 N N . ARG A 1 154 ? -23.793 4.459 43.407 1.00 47.78 154 ARG A N 1
ATOM 1134 C CA . ARG A 1 154 ? -24.594 5.415 44.165 1.00 47.78 154 ARG A CA 1
ATOM 1135 C C . ARG A 1 154 ? -23.782 5.937 45.345 1.00 47.78 154 ARG A C 1
ATOM 1137 O O . ARG A 1 154 ? -23.152 5.161 46.057 1.00 47.78 154 ARG A O 1
ATOM 1144 N N . ASN A 1 155 ? -23.890 7.237 45.585 1.00 50.88 155 ASN A N 1
ATOM 1145 C CA . ASN A 1 155 ? -23.807 7.751 46.941 1.00 50.88 155 ASN A CA 1
ATOM 1146 C C . ASN A 1 155 ? -24.859 7.009 47.779 1.00 50.88 155 ASN A C 1
ATOM 1148 O O . ASN A 1 155 ? -26.050 7.260 47.608 1.00 50.88 155 ASN A O 1
ATOM 1152 N N . GLU A 1 156 ? -24.428 6.110 48.654 1.00 50.03 156 GLU A N 1
ATOM 1153 C CA . GLU A 1 156 ? -25.173 5.765 49.859 1.00 50.03 156 GLU A CA 1
ATOM 1154 C C . GLU A 1 156 ? -24.229 5.962 51.042 1.00 50.03 156 GLU A C 1
ATOM 1156 O O . GLU A 1 156 ? -23.143 5.386 51.129 1.00 50.03 156 GLU A O 1
ATOM 1161 N N . GLU A 1 157 ? -24.643 6.900 51.884 1.00 43.78 157 GLU A N 1
ATOM 1162 C CA . GLU A 1 157 ? -24.056 7.283 53.151 1.00 43.78 157 GLU A CA 1
ATOM 1163 C C . GLU A 1 157 ? -23.658 6.100 54.034 1.00 43.78 157 GLU A C 1
ATOM 1165 O O . GLU A 1 157 ? -24.276 5.038 54.064 1.00 43.78 157 GLU A O 1
ATOM 1170 N N . ALA A 1 158 ? -22.618 6.362 54.819 1.00 51.25 158 ALA A N 1
ATOM 1171 C CA . ALA A 1 158 ? -22.161 5.552 55.925 1.00 51.25 158 ALA A CA 1
ATOM 1172 C C . ALA A 1 158 ? -23.315 5.035 56.803 1.00 51.25 158 ALA A C 1
ATOM 1174 O O . ALA A 1 158 ? -24.036 5.816 57.421 1.00 51.25 158 ALA A O 1
ATOM 1175 N N . LEU A 1 159 ? -23.396 3.713 56.966 1.00 46.56 159 LEU A N 1
ATO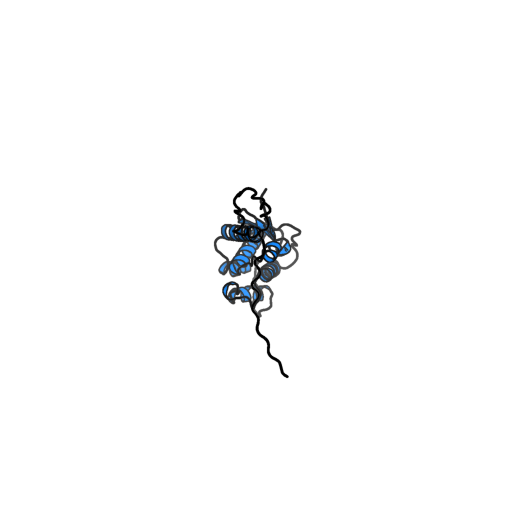M 1176 C CA . LEU A 1 159 ? -24.074 3.102 58.103 1.00 46.56 159 LEU A CA 1
ATOM 1177 C C . LEU A 1 159 ? -23.081 2.217 58.855 1.00 46.56 159 LEU A C 1
ATOM 1179 O O . LEU A 1 159 ? -22.787 1.083 58.486 1.00 46.56 159 LEU A O 1
ATOM 1183 N N . VAL A 1 160 ? -22.539 2.800 59.919 1.00 56.09 160 VAL A N 1
ATOM 1184 C CA . VAL A 1 160 ? -21.765 2.129 60.961 1.00 56.09 160 VAL A CA 1
ATOM 1185 C C . VAL A 1 160 ? -22.639 1.026 61.578 1.00 56.09 160 VAL A C 1
ATOM 1187 O O . VAL A 1 160 ? -23.729 1.345 62.058 1.00 56.09 160 VAL A O 1
ATOM 1190 N N . PRO A 1 161 ? -22.219 -0.250 61.632 1.00 46.47 161 PRO A N 1
ATOM 1191 C CA . PRO A 1 161 ? -22.935 -1.221 62.445 1.00 46.47 161 PRO A CA 1
ATOM 1192 C C . PRO A 1 161 ? -22.630 -0.962 63.928 1.00 46.47 161 PRO A C 1
ATOM 1194 O O . PRO A 1 161 ? -21.490 -1.069 64.380 1.00 46.47 161 PRO A O 1
ATOM 1197 N N . ALA A 1 162 ? -23.666 -0.600 64.686 1.00 55.66 162 ALA A N 1
ATOM 1198 C CA . ALA A 1 162 ? -23.633 -0.537 66.144 1.00 55.66 162 ALA A CA 1
ATOM 1199 C C . ALA A 1 162 ? -23.389 -1.937 66.757 1.00 55.66 162 ALA A C 1
ATOM 1201 O O . ALA A 1 162 ? -23.869 -2.933 66.207 1.00 55.66 162 ALA A O 1
ATOM 1202 N N . PRO A 1 163 ? -22.692 -2.048 67.905 1.00 50.94 163 PRO A N 1
ATOM 1203 C CA . PRO A 1 163 ? -22.518 -3.321 68.598 1.00 50.94 163 PRO A CA 1
ATOM 1204 C C . PRO A 1 163 ? -23.837 -3.759 69.257 1.00 50.94 163 PRO A C 1
ATOM 1206 O O . PRO A 1 163 ? -24.383 -3.056 70.107 1.00 50.94 163 PRO A O 1
ATOM 1209 N N . MET A 1 164 ? -24.355 -4.929 68.875 1.00 52.69 164 MET A N 1
ATOM 1210 C CA . MET A 1 164 ? -25.515 -5.548 69.530 1.00 52.69 164 MET A CA 1
ATOM 1211 C C . MET A 1 164 ? -25.108 -6.215 70.860 1.00 52.69 164 MET A C 1
ATOM 1213 O O . MET A 1 164 ? -24.083 -6.901 70.904 1.00 52.69 164 MET A O 1
ATOM 1217 N N . PRO A 1 165 ? -25.897 -6.046 71.939 1.00 54.88 165 PRO A N 1
ATOM 1218 C CA . PRO A 1 165 ? -25.616 -6.620 73.249 1.00 54.88 165 PRO A CA 1
ATOM 1219 C C . PRO A 1 165 ? -26.010 -8.104 73.347 1.00 54.88 165 PRO A C 1
ATOM 1221 O O . PRO A 1 165 ? -26.967 -8.569 72.730 1.00 54.88 165 PRO A O 1
ATOM 1224 N N . LEU A 1 166 ? -25.252 -8.826 74.176 1.00 52.78 166 LEU A N 1
ATOM 1225 C CA . LEU A 1 166 ? -25.445 -10.217 74.597 1.00 52.78 166 LEU A CA 1
ATOM 1226 C C . LEU A 1 166 ? -26.834 -10.469 75.215 1.00 52.78 166 LEU A C 1
ATOM 1228 O O . LEU A 1 166 ? -27.294 -9.688 76.048 1.00 52.78 166 LEU A O 1
ATOM 1232 N N . LEU A 1 167 ? -27.433 -11.627 74.910 1.00 50.53 167 LEU A N 1
ATOM 1233 C CA . LEU A 1 167 ? -28.534 -12.220 75.681 1.00 50.53 167 LEU A CA 1
ATOM 1234 C C . LEU A 1 167 ? -28.196 -13.667 76.100 1.00 50.53 167 LEU A C 1
ATOM 1236 O O . LEU A 1 167 ? -27.415 -14.332 75.418 1.00 50.53 167 LEU A O 1
ATOM 1240 N N . PRO A 1 168 ? -28.726 -14.141 77.247 1.00 50.44 168 PRO A N 1
ATOM 1241 C CA . PRO A 1 168 ? -28.111 -15.206 78.030 1.00 50.44 168 PRO A CA 1
ATOM 1242 C C . PRO A 1 168 ? -28.561 -16.630 77.672 1.00 50.44 168 PRO A C 1
ATOM 1244 O O . PRO A 1 168 ? -29.633 -16.882 77.126 1.00 50.44 168 PRO A O 1
ATOM 1247 N N . VAL A 1 169 ? -27.693 -17.549 78.090 1.00 53.72 169 VAL A N 1
ATOM 1248 C CA . VAL A 1 169 ? -27.742 -19.014 78.049 1.00 53.72 169 VAL A CA 1
ATOM 1249 C C . VAL A 1 169 ? -29.024 -19.600 78.659 1.00 53.72 169 VAL A C 1
ATOM 1251 O O . VAL A 1 169 ? -29.459 -19.185 79.734 1.00 53.72 169 VAL A O 1
ATOM 1254 N N . ARG A 1 170 ? -29.557 -20.665 78.043 1.00 46.31 170 ARG A N 1
ATOM 1255 C CA . ARG A 1 170 ? -30.422 -21.645 78.718 1.00 46.31 170 ARG A CA 1
ATOM 1256 C C . ARG A 1 170 ? -29.917 -23.064 78.479 1.00 46.31 170 ARG A C 1
ATOM 1258 O O . ARG A 1 170 ? -29.904 -23.560 77.358 1.00 46.31 170 ARG A O 1
ATOM 1265 N N . ASN A 1 171 ? -29.522 -23.688 79.581 1.00 52.56 171 ASN A N 1
ATOM 1266 C CA . ASN A 1 171 ? -29.112 -25.079 79.688 1.00 52.56 171 ASN A CA 1
ATOM 1267 C C . ASN A 1 171 ? -30.343 -25.982 79.537 1.00 52.56 171 ASN A C 1
ATOM 1269 O O . ASN A 1 171 ? -31.360 -25.735 80.185 1.00 52.56 171 ASN A O 1
ATOM 1273 N N . ALA A 1 172 ? -30.228 -27.059 78.763 1.00 48.47 172 ALA A N 1
ATOM 1274 C CA . ALA A 1 172 ? -31.130 -28.199 78.851 1.00 48.47 172 ALA A CA 1
ATOM 1275 C C . ALA A 1 172 ? -30.284 -29.466 78.995 1.00 48.47 172 ALA A C 1
ATOM 1277 O O . ALA A 1 172 ? -29.527 -29.849 78.109 1.00 48.47 172 ALA A O 1
ATOM 1278 N N . ASN A 1 173 ? -30.385 -30.041 80.185 1.00 52.53 173 ASN A N 1
ATOM 1279 C CA . ASN A 1 173 ? -29.693 -31.220 80.660 1.00 52.53 173 ASN A CA 1
ATOM 1280 C C . ASN A 1 173 ? -30.675 -32.398 80.579 1.00 52.53 173 ASN A C 1
ATOM 1282 O O . ASN A 1 173 ? -31.620 -32.423 81.358 1.00 52.53 173 ASN A O 1
ATOM 1286 N N . THR A 1 174 ? -30.457 -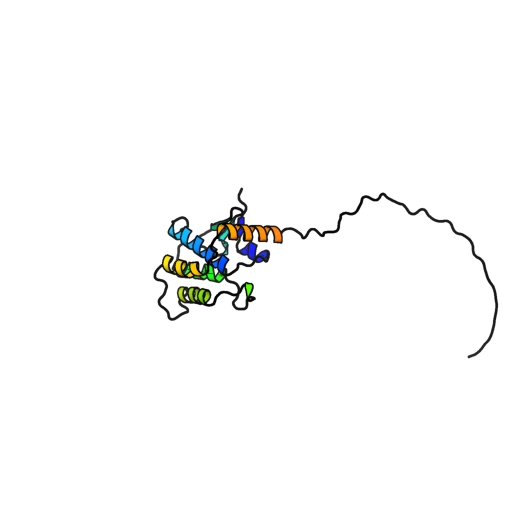33.339 79.661 1.00 53.03 174 THR A N 1
ATOM 1287 C CA . THR A 1 174 ? -31.049 -34.695 79.618 1.00 53.03 174 THR A CA 1
ATOM 1288 C C . THR A 1 174 ? -30.140 -35.495 78.674 1.00 53.03 174 THR A C 1
ATOM 1290 O O . THR A 1 174 ? -30.132 -35.226 77.482 1.00 53.03 174 THR A O 1
ATOM 1293 N N . GLY A 1 175 ? -29.210 -36.345 79.107 1.00 44.62 175 GLY A N 1
ATOM 1294 C CA . GLY A 1 175 ? -29.392 -37.463 80.021 1.00 44.62 175 GLY A CA 1
ATOM 1295 C C . GLY A 1 175 ? -29.733 -38.707 79.202 1.00 44.62 175 GLY A C 1
ATOM 1296 O O . GLY A 1 175 ? -30.911 -38.919 78.954 1.00 44.62 175 GLY A O 1
ATOM 1297 N N . LEU A 1 176 ? -28.726 -39.485 78.773 1.00 48.78 176 LEU A N 1
ATOM 1298 C CA . LEU A 1 176 ? -28.817 -40.939 78.567 1.00 48.78 176 LEU A CA 1
ATOM 1299 C C . LEU A 1 176 ? -27.449 -41.552 78.218 1.00 48.78 176 LEU A C 1
ATOM 1301 O O . LEU A 1 176 ? -26.764 -41.159 77.281 1.00 48.78 176 LEU A O 1
ATOM 1305 N N . THR A 1 177 ? -27.089 -42.511 79.059 1.00 50.59 177 THR A N 1
ATOM 1306 C CA . THR A 1 177 ? -25.987 -43.473 79.012 1.00 50.59 177 THR A CA 1
ATOM 1307 C C . THR A 1 177 ? -26.187 -44.525 77.916 1.00 50.59 177 THR A C 1
ATOM 1309 O O . THR A 1 177 ? -27.337 -44.881 77.667 1.00 50.59 177 THR A O 1
ATOM 1312 N N . ILE A 1 178 ? -25.107 -45.116 77.384 1.00 47.34 178 ILE A N 1
ATOM 1313 C CA . ILE A 1 178 ? -24.790 -46.567 77.432 1.00 47.34 178 ILE A CA 1
ATOM 1314 C C . ILE A 1 178 ? -23.512 -46.865 76.615 1.00 47.34 178 ILE A C 1
ATOM 1316 O O . ILE A 1 178 ? -23.229 -46.219 75.612 1.00 47.34 178 ILE A O 1
ATOM 1320 N N . SER A 1 179 ? -22.759 -47.822 77.155 1.00 43.94 179 SER A N 1
ATOM 1321 C CA . SER A 1 179 ? -21.452 -48.397 76.825 1.00 43.94 179 SER A CA 1
ATOM 1322 C C . SER A 1 179 ? -21.304 -49.153 75.486 1.00 43.94 179 SER A C 1
ATOM 1324 O O . SER A 1 179 ? -22.297 -49.430 74.818 1.00 43.94 179 SER A O 1
ATOM 1326 N N . ASP A 1 180 ? -20.046 -49.580 75.253 1.00 41.88 180 ASP A N 1
ATOM 1327 C CA . ASP A 1 180 ? -19.505 -50.612 74.331 1.00 41.88 180 ASP A CA 1
ATOM 1328 C C . ASP A 1 180 ? -19.402 -50.207 72.843 1.00 41.88 180 ASP A C 1
ATOM 1330 O O . ASP A 1 180 ? -20.372 -49.733 72.262 1.00 41.88 180 ASP A O 1
ATOM 1334 N N . VAL A 1 181 ? -18.260 -50.313 72.138 1.00 42.28 181 VAL A N 1
ATOM 1335 C CA . VAL A 1 181 ? -17.099 -51.242 72.170 1.00 42.28 181 VAL A CA 1
ATOM 1336 C C . VAL A 1 181 ? -15.789 -50.497 71.889 1.00 42.28 181 VAL A C 1
ATOM 1338 O O . VAL A 1 181 ? -15.827 -49.539 71.083 1.00 42.28 181 VAL A O 1
#

Foldseek 3Di:
DWDKDAPVLLVVLVNADALQLLLQLLLVQLVCVVVVVDLARAASRQWMFILQLDIDGHDDHDNDDDRLLSSLNNSVVRQDDCPDDPRRHDDPQLVVLSCLSNVVDPDDHQPDSVSSSVSSNVSHDPDSSVVSNVSVVSSVVSPDDPPPPDPPPDPDDDDDDDDDDDDDDDDDDDDDDDDDD

Secondary structure (DSSP, 8-state):
---EEEHHHHHHTT-PPPHHHHHHHHHHHHHHHHTTS-SSPPPGGGEEEETTS-EEE-S-----S-HHHHHHHHHHHHSPPTT--TTTPPPHHHHHHHHHHTT-SSSPPPSSHHHHHHHHGGGS-S-HHHHHHHHHHHHHHHHS----S----------PPPPPPP---------------

Sequence (181 aa):
MSQRVSLNELAHAGVRLRPAEAAAIVSEICRQRSEGRLRGIPSAHVVRITDEGRVIAEGPVNADGPAVARAAHLLEDLMPPIDAPPELRAPGGLRLVIARALGVLDLPPYPSLESFCAAVNRFATPDLPATARELFAAWVAARQPIAEPGASGRNEEALVPAPMPLLPVRNANTGLTISDV